Protein AF-A0A0Q7P111-F1 (afdb_monomer_lite)

Radius of gyration: 12.91 Å; chains: 1; bounding box: 30×19×43 Å

Sequence (78 aa):
MAEPFRGNVFIHPMHFDAGGTLVDSDLVVVSGLTLSEAIEKQFGAGTLESGEKHCLVGTVSFVEQGKIFTRPIYRRPW

Secondary structure (DSSP, 8-state):
-PPPPBS-EEEEEEEE-TTS-EEEE--EEE-SSBHHHHHHHHH-SSEESS--GGGEEEEEEEEETTEEEEEEEEEPP-

Foldseek 3Di:
DDDFDFAKKWKWFFDADPVRDTDDIDIDIDHRDGPVVVCCVPV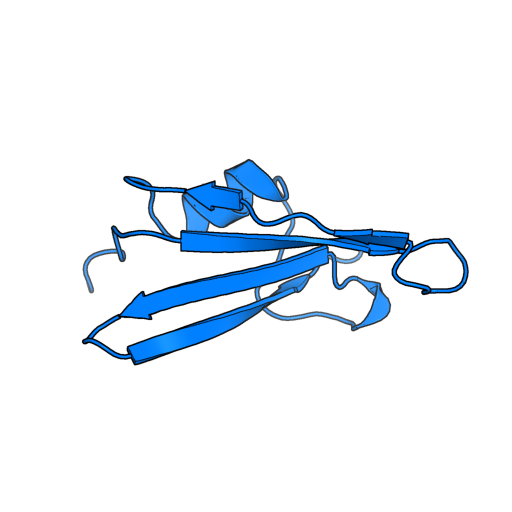NPQKDLDDDPSQFGTKMWDADPNDIDITTIGGHDD

Structure (mmCIF, N/CA/C/O backbone):
data_AF-A0A0Q7P111-F1
#
_entry.id   AF-A0A0Q7P111-F1
#
loop_
_atom_site.group_PDB
_atom_site.id
_atom_site.type_symbol
_atom_site.label_atom_id
_atom_site.label_alt_id
_atom_site.label_comp_id
_atom_site.label_asym_id
_atom_site.label_entity_id
_atom_site.label_seq_id
_atom_site.pdbx_PDB_ins_code
_atom_site.Cartn_x
_atom_site.Cartn_y
_atom_site.Cartn_z
_atom_site.occupancy
_atom_site.B_iso_or_equiv
_atom_site.auth_seq_id
_atom_site.auth_comp_id
_atom_site.auth_asym_id
_atom_site.auth_atom_id
_atom_site.pdbx_PDB_model_num
ATOM 1 N N . MET A 1 1 ? 4.179 1.133 26.403 1.00 48.06 1 MET A N 1
ATOM 2 C CA . MET A 1 1 ? 4.222 0.766 24.971 1.00 48.06 1 MET A CA 1
ATOM 3 C C . MET A 1 1 ? 2.827 1.009 24.422 1.00 48.06 1 MET A C 1
ATOM 5 O O . MET A 1 1 ? 1.891 0.573 25.077 1.00 48.06 1 MET A O 1
ATOM 9 N N . 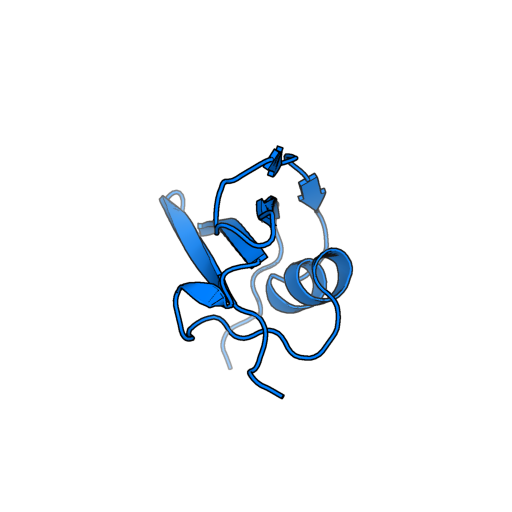ALA A 1 2 ? 2.672 1.787 23.347 1.00 57.06 2 ALA A N 1
ATOM 10 C CA . ALA A 1 2 ? 1.359 2.000 22.731 1.00 57.06 2 ALA A CA 1
ATOM 11 C C . ALA A 1 2 ? 0.885 0.691 22.080 1.00 57.06 2 ALA A C 1
ATOM 13 O O . ALA A 1 2 ? 1.708 -0.039 21.525 1.00 57.06 2 ALA A O 1
ATOM 14 N N . GLU A 1 3 ? -0.404 0.373 22.183 1.00 59.75 3 GLU A N 1
ATOM 15 C CA . GLU A 1 3 ? -0.963 -0.799 21.508 1.00 59.75 3 GLU A CA 1
ATOM 16 C C . GLU A 1 3 ? -0.903 -0.607 19.983 1.00 59.75 3 GLU A C 1
ATOM 18 O O . GLU A 1 3 ? -1.165 0.497 19.496 1.00 59.75 3 GLU A O 1
ATOM 23 N N . PRO A 1 4 ? -0.542 -1.644 19.209 1.00 72.94 4 PRO A N 1
ATOM 24 C CA . PRO A 1 4 ? -0.511 -1.537 17.759 1.00 72.94 4 PRO A CA 1
ATOM 25 C C . PRO A 1 4 ? -1.931 -1.369 17.206 1.00 72.94 4 PRO A C 1
ATOM 27 O O . PRO A 1 4 ? -2.846 -2.101 17.583 1.00 72.94 4 PRO A O 1
ATOM 30 N N . PHE A 1 5 ? -2.098 -0.422 16.278 1.00 75.25 5 PHE A N 1
ATOM 31 C CA . PHE A 1 5 ? -3.355 -0.195 15.566 1.00 75.25 5 PHE A CA 1
ATOM 32 C C . PHE A 1 5 ? -3.889 -1.503 14.965 1.00 75.25 5 PHE A C 1
ATOM 34 O O . PHE A 1 5 ? -3.168 -2.176 14.229 1.00 75.25 5 PHE A O 1
ATOM 41 N N . ARG A 1 6 ? -5.154 -1.838 15.246 1.00 77.00 6 ARG A N 1
ATOM 42 C CA . ARG A 1 6 ? -5.890 -2.950 14.625 1.00 77.00 6 ARG A CA 1
ATOM 43 C C . ARG A 1 6 ? -7.225 -2.430 14.107 1.00 77.00 6 ARG A C 1
ATOM 45 O O . ARG A 1 6 ? -8.133 -2.152 14.884 1.00 77.00 6 ARG A O 1
ATOM 52 N N . GLY A 1 7 ? -7.340 -2.293 12.793 1.00 81.81 7 GLY A N 1
ATOM 53 C CA . GLY A 1 7 ? -8.526 -1.752 12.138 1.00 81.81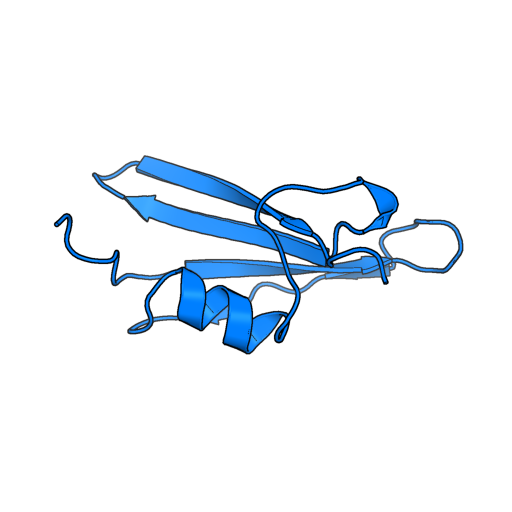 7 GLY A CA 1
ATOM 54 C C . GLY A 1 7 ? -8.515 -2.029 10.641 1.00 81.81 7 GLY A C 1
ATOM 55 O O . GLY A 1 7 ? -7.722 -2.836 10.160 1.00 81.81 7 GLY A O 1
ATOM 56 N N . ASN A 1 8 ? -9.411 -1.372 9.905 1.00 87.44 8 ASN A N 1
ATOM 57 C CA . ASN A 1 8 ? -9.405 -1.455 8.449 1.00 87.44 8 ASN A CA 1
ATOM 58 C C . ASN A 1 8 ? -8.253 -0.613 7.896 1.00 87.44 8 ASN A C 1
ATOM 60 O O . ASN A 1 8 ? -8.137 0.577 8.203 1.00 87.44 8 ASN A O 1
ATOM 64 N N . VAL A 1 9 ? -7.432 -1.246 7.069 1.00 92.31 9 VAL A N 1
ATOM 65 C CA . VAL A 1 9 ? -6.335 -0.634 6.330 1.00 92.31 9 VAL A CA 1
ATOM 66 C C . VAL A 1 9 ? -6.696 -0.695 4.852 1.00 92.31 9 VAL A C 1
ATOM 68 O O . VAL A 1 9 ? -6.924 -1.769 4.298 1.00 92.31 9 VAL A O 1
ATOM 71 N N . PHE A 1 10 ? -6.772 0.466 4.223 1.00 93.81 10 PHE A N 1
ATOM 72 C CA . PHE A 1 10 ? -6.990 0.629 2.795 1.00 93.81 10 PHE A CA 1
ATOM 73 C C . PHE A 1 10 ? -5.623 0.771 2.141 1.00 93.81 10 PHE A C 1
ATOM 75 O O . PHE A 1 10 ? -4.849 1.648 2.511 1.00 93.81 10 PHE A O 1
ATOM 82 N N . ILE A 1 11 ? -5.303 -0.093 1.196 1.00 94.44 11 ILE A N 1
ATOM 83 C CA . ILE A 1 11 ? -4.026 -0.095 0.499 1.00 94.44 11 ILE A CA 1
ATOM 84 C C . ILE A 1 11 ? -4.307 0.151 -0.972 1.00 94.44 11 ILE A C 1
ATOM 86 O O . ILE A 1 11 ? -5.150 -0.518 -1.564 1.00 94.44 11 ILE A O 1
ATOM 90 N N . HIS A 1 12 ? -3.586 1.102 -1.550 1.00 94.88 12 HIS A N 1
ATOM 91 C CA . HIS A 1 12 ? -3.619 1.417 -2.969 1.00 94.88 12 HIS A CA 1
ATOM 9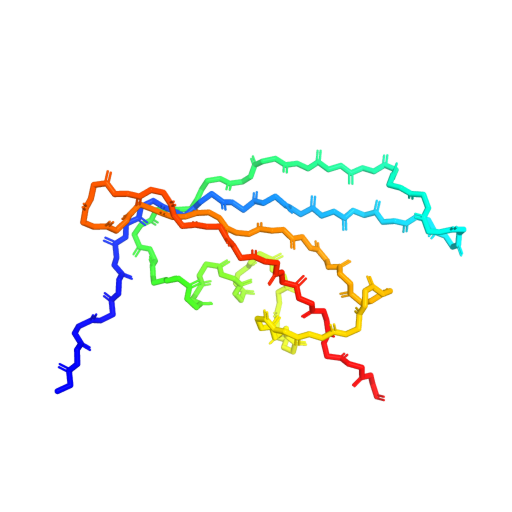2 C C . HIS A 1 12 ? -2.266 1.059 -3.587 1.00 94.88 12 HIS A C 1
ATOM 94 O O . HIS A 1 12 ? -1.364 1.906 -3.594 1.00 94.88 12 HIS A O 1
ATOM 100 N N . PRO A 1 13 ? -2.072 -0.187 -4.055 1.00 93.62 13 PRO A N 1
ATOM 101 C CA . PRO A 1 13 ? -0.890 -0.550 -4.817 1.00 93.62 13 PRO A CA 1
ATOM 102 C C . PRO A 1 13 ? -0.844 0.214 -6.135 1.00 93.62 13 PRO A C 1
ATOM 104 O O . PRO A 1 13 ? -1.877 0.478 -6.751 1.00 93.62 13 PRO A O 1
ATOM 107 N N . MET A 1 14 ? 0.361 0.575 -6.555 1.00 92.25 14 MET A N 1
ATOM 108 C CA . MET A 1 14 ? 0.605 1.314 -7.784 1.00 92.25 14 MET A CA 1
ATOM 109 C C . MET A 1 14 ? 1.671 0.592 -8.595 1.00 92.25 14 MET A C 1
ATOM 111 O O . MET A 1 14 ? 2.767 0.326 -8.098 1.00 92.25 14 MET A O 1
ATOM 115 N N . HIS A 1 15 ? 1.361 0.312 -9.854 1.00 87.75 15 HIS A N 1
ATOM 116 C CA . HIS A 1 15 ? 2.314 -0.209 -10.819 1.00 87.75 15 HIS A CA 1
ATOM 117 C C . HIS A 1 15 ? 2.652 0.871 -11.838 1.00 87.75 15 HIS A C 1
ATOM 119 O O . HIS A 1 15 ? 1.775 1.431 -12.501 1.00 87.75 15 HIS A O 1
ATOM 125 N N . PHE A 1 16 ? 3.946 1.142 -11.964 1.00 86.25 16 PHE A N 1
ATOM 126 C CA . PHE A 1 16 ? 4.482 2.090 -12.925 1.00 86.25 16 PHE A CA 1
ATOM 127 C C . PHE A 1 16 ? 5.217 1.343 -14.035 1.00 86.25 16 PHE A C 1
ATOM 129 O O . PHE A 1 16 ? 5.878 0.334 -13.779 1.00 86.25 16 PHE A O 1
ATOM 136 N N . ASP A 1 17 ? 5.113 1.838 -15.263 1.00 86.69 17 ASP A N 1
ATOM 137 C CA . ASP A 1 17 ? 5.974 1.382 -16.350 1.00 86.69 17 ASP A CA 1
ATOM 138 C C . ASP A 1 17 ? 7.403 1.945 -16.218 1.00 86.69 17 ASP A C 1
ATOM 140 O O . ASP A 1 17 ? 7.715 2.743 -15.331 1.00 86.69 17 ASP A O 1
ATOM 144 N N . ALA A 1 18 ? 8.297 1.547 -17.127 1.00 84.81 18 ALA A N 1
ATOM 145 C CA . ALA A 1 18 ? 9.680 2.028 -17.145 1.00 84.81 18 ALA A CA 1
ATOM 146 C C . ALA A 1 18 ? 9.805 3.551 -17.375 1.00 84.81 18 ALA A C 1
ATOM 148 O O . ALA A 1 18 ? 10.847 4.129 -17.072 1.00 84.81 18 ALA A O 1
ATOM 149 N N . GLY A 1 19 ? 8.764 4.199 -17.909 1.00 84.81 19 GLY A N 1
ATOM 150 C CA . GLY A 1 19 ? 8.688 5.648 -18.090 1.00 84.81 19 GLY A CA 1
ATOM 151 C C . GLY A 1 19 ? 8.181 6.396 -16.853 1.00 84.81 19 GLY A C 1
ATOM 152 O O . GLY A 1 19 ? 8.122 7.624 -16.877 1.00 84.81 19 GLY A O 1
ATOM 153 N N . GLY A 1 20 ? 7.820 5.684 -15.780 1.00 82.00 20 GLY A N 1
ATOM 154 C CA . GLY A 1 20 ? 7.239 6.268 -14.572 1.00 82.00 20 GLY A CA 1
ATOM 155 C C . GLY A 1 20 ? 5.756 6.620 -14.715 1.00 82.00 20 GLY A C 1
ATOM 156 O O . GLY A 1 20 ? 5.224 7.353 -13.880 1.00 82.00 20 GLY A O 1
ATOM 157 N N . THR A 1 21 ? 5.078 6.119 -15.750 1.00 88.25 21 THR A N 1
ATOM 158 C CA . THR A 1 21 ? 3.633 6.297 -15.917 1.00 88.25 21 THR A CA 1
ATOM 159 C C . THR A 1 21 ? 2.905 5.274 -15.064 1.00 88.25 21 THR A C 1
ATOM 161 O O . THR A 1 21 ? 3.231 4.090 -15.112 1.00 88.25 21 THR A O 1
ATOM 164 N N . LEU A 1 22 ? 1.906 5.711 -14.294 1.00 87.31 22 LEU A N 1
ATOM 165 C CA . LEU A 1 22 ? 1.010 4.792 -13.594 1.00 87.31 22 LEU A CA 1
ATOM 166 C C . LEU A 1 22 ? 0.184 4.027 -14.634 1.00 87.31 22 LEU A C 1
ATOM 168 O O . LEU A 1 22 ? -0.599 4.639 -15.359 1.00 87.31 22 LEU A O 1
ATOM 172 N N . VAL A 1 23 ? 0.361 2.711 -14.702 1.00 91.19 23 VAL A N 1
ATOM 173 C CA . VAL A 1 23 ? -0.325 1.853 -15.682 1.00 91.19 23 VAL A CA 1
ATOM 174 C C . VAL A 1 23 ? -1.406 0.985 -15.058 1.00 91.19 23 VAL A C 1
ATOM 176 O O . VAL A 1 23 ? -2.311 0.552 -15.765 1.00 91.19 23 VAL A O 1
ATOM 179 N N . ASP A 1 24 ? -1.330 0.751 -13.751 1.00 88.06 24 ASP A N 1
ATOM 180 C CA . ASP A 1 24 ? -2.283 -0.080 -13.030 1.00 88.06 24 ASP A CA 1
ATOM 181 C C . ASP A 1 24 ? -2.326 0.306 -11.542 1.00 88.06 24 ASP A C 1
ATOM 183 O O . ASP A 1 24 ? -1.302 0.654 -10.938 1.00 88.06 24 ASP A O 1
ATOM 187 N N . SER A 1 25 ? -3.528 0.294 -10.968 1.00 87.81 25 SER A N 1
ATOM 188 C CA . SER A 1 25 ? -3.743 0.481 -9.538 1.00 87.81 25 SER A CA 1
ATOM 189 C C . SER A 1 25 ? -5.024 -0.200 -9.073 1.00 87.81 25 SER A C 1
ATOM 191 O O . SER A 1 25 ? -6.059 -0.158 -9.735 1.00 87.81 25 SER A O 1
ATOM 193 N N . ASP A 1 26 ? -4.945 -0.768 -7.875 1.00 90.94 26 ASP A N 1
ATOM 194 C CA . ASP A 1 26 ? -6.053 -1.439 -7.203 1.00 90.94 26 ASP A CA 1
ATOM 195 C C . ASP A 1 26 ? -6.387 -0.746 -5.876 1.00 90.94 26 ASP A C 1
ATOM 197 O O . ASP A 1 26 ? -5.624 0.074 -5.355 1.00 90.94 26 ASP A O 1
ATOM 201 N N . LEU A 1 27 ? -7.533 -1.103 -5.293 1.00 91.94 27 LEU A N 1
ATOM 202 C CA . LEU A 1 27 ? -7.844 -0.822 -3.893 1.00 91.94 27 LEU A CA 1
ATOM 203 C C . LEU A 1 27 ? -8.048 -2.134 -3.142 1.00 91.94 27 LEU A C 1
ATOM 205 O O . LEU A 1 27 ? -9.010 -2.862 -3.376 1.00 91.94 27 LEU A O 1
ATOM 209 N N . VAL A 1 28 ? -7.159 -2.397 -2.190 1.00 93.31 28 VAL A N 1
ATOM 210 C CA . VAL A 1 28 ? -7.208 -3.563 -1.311 1.00 93.31 28 VAL A CA 1
ATOM 211 C C . VAL A 1 28 ? -7.602 -3.110 0.085 1.00 93.31 28 VAL A C 1
ATOM 213 O O . VAL A 1 28 ? -6.987 -2.214 0.655 1.00 93.31 28 VAL A O 1
ATOM 216 N N . VAL A 1 29 ? -8.618 -3.743 0.665 1.00 92.19 29 VAL A N 1
ATOM 217 C CA . VAL A 1 29 ? -9.007 -3.497 2.058 1.00 92.19 29 VAL A CA 1
ATOM 218 C C . VAL A 1 29 ? -8.609 -4.700 2.895 1.00 92.19 29 VAL A C 1
ATOM 220 O O . VAL A 1 29 ? -9.032 -5.824 2.630 1.00 92.19 29 VAL A O 1
ATOM 223 N N . VAL A 1 30 ? -7.794 -4.458 3.915 1.00 91.50 30 VAL A N 1
ATOM 224 C CA . VAL A 1 30 ? -7.318 -5.476 4.850 1.00 91.50 30 VAL A CA 1
ATOM 225 C C . VAL A 1 30 ? -7.875 -5.166 6.232 1.00 91.50 30 VAL A C 1
ATOM 227 O O . VAL A 1 30 ? -7.786 -4.036 6.706 1.00 91.50 30 VAL A O 1
ATOM 230 N N . SER A 1 31 ? -8.455 -6.167 6.889 1.00 89.25 31 SER A N 1
ATOM 231 C CA . SER A 1 31 ? -9.011 -6.051 8.237 1.00 89.25 31 SER A CA 1
ATOM 232 C C . SER A 1 31 ? -8.389 -7.084 9.175 1.00 89.25 31 SER A C 1
ATOM 234 O O . SER A 1 31 ? -7.910 -8.134 8.745 1.00 89.25 31 SER A O 1
ATOM 236 N N . GLY A 1 32 ? -8.364 -6.769 10.472 1.00 85.19 32 GLY A N 1
ATOM 237 C CA . GLY A 1 32 ? -7.882 -7.684 11.515 1.00 85.19 32 GLY A CA 1
ATOM 238 C C . GLY A 1 32 ? -6.360 -7.839 11.612 1.00 85.19 32 GLY A C 1
ATOM 239 O O . GLY A 1 32 ? -5.896 -8.566 12.487 1.00 85.19 32 GLY A O 1
ATOM 240 N N . LEU A 1 33 ? -5.594 -7.143 10.769 1.00 87.75 33 LEU A N 1
ATOM 241 C CA . LEU A 1 33 ? -4.135 -7.056 10.841 1.00 87.75 33 LEU A CA 1
ATOM 242 C C . LEU A 1 33 ? -3.698 -5.707 11.413 1.00 87.75 33 LEU A C 1
ATOM 244 O O . LEU A 1 33 ? -4.433 -4.716 11.359 1.00 87.75 33 LEU A O 1
ATOM 248 N N . THR A 1 34 ? -2.484 -5.667 11.949 1.00 90.06 34 THR A N 1
ATOM 249 C CA . THR A 1 34 ? -1.801 -4.405 12.226 1.00 90.06 34 THR A CA 1
ATOM 250 C C . THR A 1 34 ? -1.429 -3.695 10.927 1.00 90.06 34 THR A C 1
ATOM 252 O O . THR A 1 34 ? -1.338 -4.314 9.865 1.00 90.06 34 THR A O 1
ATOM 255 N N . LEU A 1 35 ? -1.184 -2.384 11.004 1.00 88.94 35 LEU A N 1
ATOM 256 C CA . LEU A 1 35 ? -0.757 -1.594 9.845 1.00 88.94 35 LEU A CA 1
ATOM 257 C C . LEU A 1 35 ? 0.485 -2.198 9.167 1.00 88.94 35 LEU A C 1
ATOM 259 O O . LEU A 1 35 ? 0.499 -2.363 7.949 1.00 88.94 35 LEU A O 1
ATOM 263 N N . SER A 1 36 ? 1.493 -2.579 9.956 1.00 88.56 36 SER A N 1
ATOM 264 C CA . SER A 1 36 ? 2.731 -3.179 9.449 1.00 88.56 36 SER A CA 1
ATOM 265 C C . SER A 1 36 ? 2.490 -4.530 8.777 1.00 88.56 36 SER A C 1
ATOM 267 O O . SER A 1 36 ? 2.994 -4.756 7.682 1.00 88.56 36 SER A O 1
ATOM 269 N N . GLU A 1 37 ? 1.676 -5.401 9.382 1.00 91.06 37 GLU A N 1
ATOM 270 C CA . GLU A 1 37 ? 1.313 -6.697 8.789 1.00 91.06 37 GLU A CA 1
ATOM 271 C C . GLU A 1 37 ? 0.529 -6.521 7.481 1.00 91.06 37 GLU A C 1
ATOM 273 O O . GLU A 1 37 ? 0.734 -7.272 6.531 1.00 91.06 37 GLU A O 1
ATOM 278 N N . ALA A 1 38 ? -0.358 -5.524 7.403 1.00 91.94 38 ALA A N 1
ATOM 279 C CA . ALA A 1 38 ? -1.112 -5.227 6.189 1.00 91.94 38 ALA A CA 1
ATOM 280 C C . ALA A 1 38 ? -0.196 -4.721 5.058 1.00 91.94 38 ALA A C 1
ATOM 282 O O . ALA A 1 38 ? -0.324 -5.176 3.920 1.00 91.94 38 ALA A O 1
ATOM 283 N N . ILE A 1 39 ? 0.757 -3.835 5.379 1.00 91.12 39 ILE A N 1
ATOM 284 C CA . ILE A 1 39 ? 1.787 -3.351 4.446 1.00 91.12 39 ILE A CA 1
ATOM 285 C C . ILE A 1 39 ? 2.637 -4.517 3.938 1.00 91.12 39 ILE A C 1
ATOM 287 O O . ILE A 1 39 ? 2.776 -4.689 2.729 1.00 91.12 39 ILE A O 1
ATOM 291 N N . GLU A 1 40 ? 3.174 -5.336 4.844 1.00 90.56 40 GLU A N 1
ATOM 292 C CA . GLU A 1 40 ? 4.046 -6.460 4.493 1.00 90.56 40 GLU A CA 1
ATOM 293 C C . GLU A 1 40 ? 3.304 -7.522 3.677 1.00 90.56 40 GLU A C 1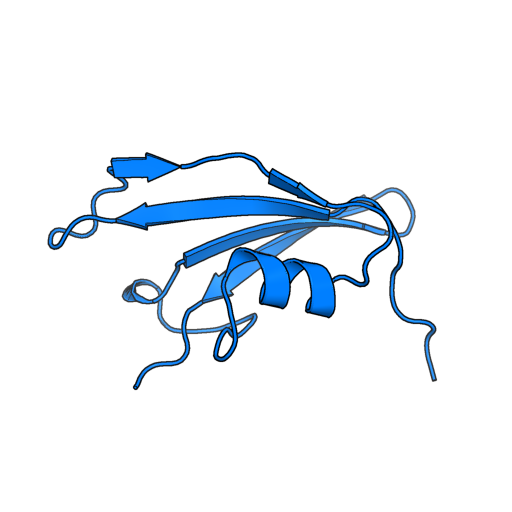
ATOM 295 O O . GLU A 1 40 ? 3.840 -8.033 2.696 1.00 90.56 40 GLU A O 1
ATOM 300 N N . LYS A 1 41 ? 2.040 -7.807 4.010 1.00 91.12 41 LYS A N 1
ATOM 301 C CA . LYS A 1 41 ? 1.204 -8.733 3.240 1.00 91.12 41 LYS A CA 1
ATOM 302 C C . LYS A 1 41 ? 0.983 -8.260 1.802 1.00 91.12 41 LYS A C 1
ATOM 304 O O . LYS A 1 41 ? 0.958 -9.097 0.903 1.00 91.12 41 LYS A O 1
ATOM 309 N N . GLN A 1 42 ? 0.790 -6.957 1.586 1.00 92.69 42 GLN A N 1
ATOM 310 C CA . GLN A 1 42 ? 0.446 -6.425 0.266 1.00 92.69 42 GLN A CA 1
ATOM 311 C C . GLN A 1 42 ? 1.670 -6.103 -0.598 1.00 92.69 42 GLN A C 1
ATOM 313 O O . GLN A 1 42 ? 1.654 -6.370 -1.797 1.00 92.69 42 GLN A O 1
ATOM 318 N N . PHE A 1 43 ? 2.721 -5.525 -0.016 1.00 90.75 43 PHE A N 1
ATOM 319 C CA . PHE A 1 43 ? 3.900 -5.069 -0.761 1.00 90.75 43 PHE A CA 1
ATOM 320 C C . PHE A 1 43 ? 5.129 -5.976 -0.605 1.00 90.75 43 PHE A C 1
ATOM 322 O O . PHE A 1 43 ? 6.079 -5.863 -1.386 1.00 90.75 43 PHE A O 1
ATOM 329 N N . GLY A 1 44 ? 5.104 -6.894 0.363 1.00 88.38 44 GLY A N 1
ATOM 330 C CA . GLY A 1 44 ? 6.217 -7.772 0.708 1.00 88.38 44 GLY A CA 1
ATOM 331 C C . GLY A 1 44 ? 7.233 -7.132 1.655 1.00 88.38 44 GLY A C 1
ATOM 332 O O . GLY A 1 44 ? 7.146 -5.961 2.027 1.00 88.38 44 GLY A O 1
ATOM 333 N N . ALA A 1 45 ? 8.236 -7.923 2.040 1.00 84.56 45 ALA A N 1
ATOM 334 C CA . ALA A 1 45 ? 9.350 -7.444 2.846 1.00 84.56 45 ALA A CA 1
ATOM 335 C C . ALA A 1 45 ? 10.201 -6.413 2.082 1.00 84.56 45 ALA A C 1
ATOM 337 O O . ALA A 1 45 ? 10.358 -6.478 0.861 1.00 84.56 45 ALA A O 1
ATOM 338 N N . GLY A 1 46 ? 10.808 -5.483 2.824 1.00 83.38 46 GLY A N 1
ATOM 339 C CA . GLY A 1 46 ? 11.696 -4.471 2.250 1.00 83.38 46 GLY A CA 1
ATOM 340 C C . GLY A 1 46 ? 10.983 -3.215 1.754 1.00 83.38 46 GLY A C 1
ATOM 341 O O . GLY A 1 46 ? 11.516 -2.529 0.888 1.00 83.38 46 GLY A O 1
ATOM 342 N N . THR A 1 47 ? 9.813 -2.880 2.294 1.00 88.94 47 THR A N 1
ATOM 343 C CA . THR A 1 47 ? 9.201 -1.557 2.119 1.00 88.94 47 THR A CA 1
ATOM 344 C C . THR A 1 47 ? 9.477 -0.627 3.294 1.00 88.94 47 THR A C 1
ATOM 346 O O . THR A 1 47 ? 9.800 -1.066 4.397 1.00 88.94 47 THR A O 1
ATOM 349 N N . LEU A 1 48 ? 9.352 0.674 3.052 1.00 86.31 48 LEU A N 1
ATOM 350 C CA . LEU A 1 48 ? 9.562 1.744 4.021 1.00 86.31 48 LEU A CA 1
ATOM 351 C C . LEU A 1 48 ? 8.431 2.779 3.902 1.00 86.31 48 LEU A C 1
ATOM 353 O O . LEU A 1 48 ? 7.901 3.008 2.816 1.00 86.31 48 LEU A O 1
ATOM 357 N N . GLU A 1 49 ? 8.085 3.439 5.009 1.00 83.88 49 GLU A N 1
ATOM 358 C CA . GLU A 1 49 ? 7.098 4.539 5.023 1.00 83.88 49 GLU A CA 1
ATOM 359 C C . GLU A 1 49 ? 7.640 5.845 4.403 1.00 83.88 49 GLU A C 1
ATOM 361 O O . GLU A 1 49 ? 6.906 6.810 4.193 1.00 83.88 49 GLU A O 1
ATOM 366 N N . SER A 1 50 ? 8.940 5.896 4.109 1.00 83.12 50 SER A N 1
ATOM 367 C CA . SER A 1 50 ? 9.607 7.005 3.430 1.00 83.12 50 SER A CA 1
ATOM 368 C C . SER A 1 50 ? 10.701 6.482 2.496 1.00 83.12 50 SER A C 1
ATOM 370 O O . SER A 1 50 ? 11.298 5.435 2.746 1.00 83.12 50 SER A O 1
ATOM 372 N N . GLY A 1 51 ? 10.946 7.191 1.395 1.00 81.56 51 GLY A N 1
ATOM 373 C CA . GLY A 1 51 ? 11.889 6.768 0.363 1.00 81.56 51 GLY A CA 1
ATOM 374 C C . GLY A 1 51 ? 11.873 7.684 -0.858 1.00 81.56 51 GLY A C 1
ATOM 375 O O . GLY A 1 51 ? 11.188 8.710 -0.880 1.00 81.56 51 GLY A O 1
ATOM 376 N N . GLU A 1 52 ? 12.655 7.325 -1.872 1.00 79.44 52 GLU A N 1
ATOM 377 C CA . GLU A 1 52 ? 12.739 8.077 -3.124 1.00 79.44 52 GLU A CA 1
ATOM 378 C C . GLU A 1 52 ? 11.471 7.879 -3.965 1.00 79.44 52 GLU A C 1
ATOM 380 O O . GLU A 1 52 ? 10.920 6.781 -4.031 1.00 79.44 52 GLU A O 1
ATOM 385 N N . LYS A 1 53 ? 10.997 8.937 -4.640 1.00 76.12 53 LYS A N 1
ATOM 386 C CA . LYS A 1 53 ? 9.719 8.902 -5.383 1.00 76.12 53 LYS A CA 1
ATOM 387 C C . LYS A 1 53 ? 9.654 7.806 -6.448 1.00 76.12 53 LYS A C 1
ATOM 389 O O . LYS A 1 53 ? 8.582 7.262 -6.671 1.00 76.12 53 LYS A O 1
ATOM 394 N N . HIS A 1 54 ? 10.777 7.472 -7.081 1.00 73.12 54 HIS A N 1
ATOM 395 C CA . HIS A 1 54 ? 10.834 6.415 -8.096 1.00 73.12 54 HIS A CA 1
ATOM 396 C C . HIS A 1 54 ? 10.714 5.002 -7.503 1.00 73.12 54 HIS A C 1
ATOM 398 O O . HIS A 1 54 ? 10.488 4.047 -8.236 1.00 73.12 54 HIS A O 1
ATOM 404 N N . CYS A 1 55 ? 10.828 4.868 -6.181 1.00 85.31 55 CYS A N 1
ATOM 405 C CA . CYS A 1 55 ? 10.551 3.638 -5.455 1.00 85.31 55 CYS A CA 1
ATOM 406 C C . CYS A 1 55 ? 9.133 3.614 -4.865 1.00 85.31 55 CYS A C 1
ATOM 408 O O . CYS A 1 55 ? 8.840 2.714 -4.083 1.00 85.31 55 CYS A O 1
ATOM 410 N N . LEU A 1 56 ? 8.259 4.586 -5.159 1.00 89.62 56 LEU A N 1
ATOM 411 C CA . LEU A 1 56 ? 6.878 4.571 -4.671 1.00 89.62 56 LEU A CA 1
ATOM 412 C C . LEU A 1 56 ? 6.160 3.328 -5.212 1.00 89.62 56 LEU A C 1
ATOM 414 O O . LEU A 1 56 ? 6.080 3.136 -6.420 1.00 89.62 56 LEU A O 1
ATOM 418 N N . VAL A 1 57 ? 5.623 2.503 -4.314 1.00 92.06 57 VAL A N 1
ATOM 419 C CA . VAL A 1 57 ? 4.886 1.277 -4.677 1.00 92.06 57 VAL A CA 1
ATOM 420 C C . VAL A 1 57 ? 3.402 1.359 -4.342 1.00 92.06 57 VAL A C 1
ATOM 422 O O . VAL A 1 57 ? 2.624 0.513 -4.773 1.00 92.06 57 VAL A O 1
ATOM 425 N N . GLY A 1 58 ? 2.988 2.370 -3.582 1.00 94.00 58 GLY A N 1
ATOM 426 C CA . GLY A 1 58 ? 1.582 2.606 -3.296 1.00 94.00 58 GLY A CA 1
ATOM 427 C C . GLY A 1 58 ? 1.353 3.576 -2.150 1.00 94.00 58 GLY A C 1
ATOM 428 O O . GLY A 1 58 ? 2.277 4.213 -1.641 1.00 94.00 58 GLY A O 1
ATOM 429 N N . THR A 1 59 ? 0.101 3.675 -1.721 1.00 94.81 59 THR A N 1
ATOM 430 C CA . THR A 1 59 ? -0.290 4.406 -0.513 1.00 94.81 59 THR A CA 1
ATOM 431 C C . THR A 1 59 ? -1.106 3.519 0.411 1.00 94.81 59 THR A C 1
ATOM 433 O O . THR A 1 59 ? -1.713 2.534 -0.005 1.00 94.81 59 THR A O 1
ATOM 436 N N . VAL A 1 60 ? -1.105 3.864 1.692 1.00 94.94 60 VAL A N 1
ATOM 437 C CA . VAL A 1 60 ? -1.890 3.190 2.718 1.00 94.94 60 VAL A CA 1
ATOM 438 C C . VAL A 1 60 ? -2.660 4.223 3.509 1.00 94.94 60 VAL A C 1
ATOM 440 O O . VAL A 1 60 ? -2.082 5.197 3.992 1.00 94.94 60 VAL A O 1
ATOM 443 N N . SER A 1 61 ? -3.956 3.991 3.660 1.00 94.38 61 SER A N 1
ATOM 444 C CA . SER A 1 61 ? -4.862 4.808 4.445 1.00 94.38 61 SER A CA 1
ATOM 445 C C . SER A 1 61 ? -5.485 3.990 5.568 1.00 94.38 61 SER A C 1
ATOM 447 O O . SER A 1 61 ? -5.888 2.847 5.376 1.00 94.38 61 SER A O 1
ATOM 449 N N . PHE A 1 62 ? -5.591 4.568 6.756 1.00 92.06 62 PHE A N 1
ATOM 450 C CA . PHE A 1 62 ? -6.225 3.929 7.908 1.00 92.06 62 PHE A CA 1
ATOM 451 C C . PHE A 1 62 ? -6.929 4.972 8.774 1.00 92.06 62 PHE A C 1
ATOM 453 O O . PHE A 1 62 ? -6.601 6.159 8.730 1.00 92.06 62 PHE A O 1
ATOM 460 N N . VAL A 1 63 ? -7.931 4.534 9.539 1.00 87.62 63 VAL A N 1
ATOM 461 C CA . VAL A 1 63 ? -8.706 5.414 10.422 1.00 87.62 63 VAL A CA 1
ATOM 462 C C . VAL A 1 63 ? -8.216 5.260 11.849 1.00 87.62 63 VAL A C 1
ATOM 464 O O . VAL A 1 63 ? -8.407 4.208 12.444 1.00 87.62 63 VAL A O 1
ATOM 467 N N . GLU A 1 64 ? -7.662 6.315 12.428 1.00 86.44 64 GLU A N 1
ATOM 468 C CA . GLU A 1 64 ? -7.239 6.346 13.827 1.00 86.44 64 GLU A CA 1
ATOM 469 C C . GLU A 1 64 ? -7.880 7.559 14.512 1.00 86.44 64 GLU A C 1
ATOM 471 O O . GLU A 1 64 ? -7.914 8.657 13.959 1.00 86.44 64 GLU A O 1
ATOM 476 N N . GLN A 1 65 ? -8.476 7.364 15.694 1.00 87.75 65 GLN A N 1
ATOM 477 C CA . GLN A 1 65 ? -9.160 8.434 16.446 1.00 87.75 65 GLN A CA 1
ATOM 478 C C . GLN A 1 65 ? -10.206 9.219 15.617 1.00 87.75 65 GLN A C 1
ATOM 480 O O . GLN A 1 65 ? -10.349 10.434 15.754 1.00 87.75 65 GLN A O 1
ATOM 485 N N . GLY A 1 66 ? -10.922 8.532 14.719 1.00 85.69 66 GLY A N 1
ATOM 486 C CA . GLY A 1 66 ? -11.937 9.139 13.847 1.00 85.69 66 GLY A CA 1
ATOM 487 C C . GLY A 1 66 ? -11.379 9.992 12.700 1.00 85.69 66 GLY A C 1
ATOM 488 O O . GLY A 1 66 ? -12.151 10.650 12.007 1.00 85.69 66 GLY A O 1
ATOM 489 N N . LYS A 1 67 ? -10.060 9.987 12.479 1.00 90.12 67 LYS A N 1
ATOM 490 C CA . LYS A 1 67 ? -9.393 10.683 11.374 1.00 90.12 67 LYS A CA 1
ATOM 491 C C . LYS A 1 67 ? -8.789 9.680 10.403 1.00 90.12 67 LYS A C 1
ATOM 493 O 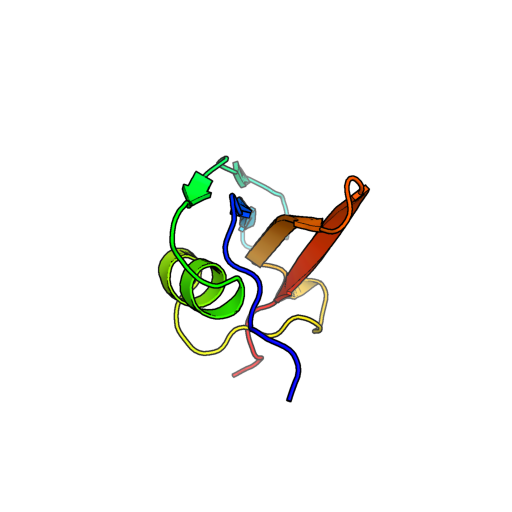O . LYS A 1 67 ? -8.283 8.643 10.819 1.00 90.12 67 LYS A O 1
ATOM 498 N N . ILE A 1 68 ? -8.823 10.008 9.115 1.00 90.31 68 ILE A N 1
ATOM 499 C CA . ILE A 1 68 ? -8.139 9.232 8.077 1.00 90.31 68 ILE A CA 1
ATOM 500 C C . ILE A 1 68 ? -6.700 9.732 7.984 1.00 90.31 68 ILE A C 1
ATOM 502 O O . ILE A 1 68 ? -6.462 10.917 7.750 1.00 90.31 68 ILE A O 1
ATOM 506 N N . PHE A 1 69 ? -5.750 8.821 8.143 1.00 92.12 69 PHE A N 1
ATOM 507 C CA . PHE A 1 69 ? -4.335 9.054 7.898 1.00 92.12 69 PHE A CA 1
ATOM 508 C C . PHE A 1 69 ? -3.941 8.334 6.620 1.00 92.12 69 PHE A C 1
ATOM 510 O O . PHE A 1 69 ? -4.314 7.180 6.445 1.00 92.12 69 PHE A O 1
ATOM 517 N N . THR A 1 70 ? -3.171 8.995 5.757 1.00 93.88 70 THR A N 1
ATOM 518 C CA . THR A 1 70 ? -2.658 8.414 4.510 1.00 93.88 70 THR A CA 1
ATOM 519 C C . THR A 1 70 ? -1.146 8.551 4.469 1.00 93.88 70 THR A C 1
ATOM 521 O O . THR A 1 70 ? -0.615 9.625 4.752 1.00 93.88 70 THR A O 1
ATOM 524 N N . ARG A 1 71 ? -0.450 7.470 4.112 1.00 92.31 71 ARG A N 1
ATOM 525 C CA . ARG A 1 71 ? 1.010 7.409 4.019 1.00 92.31 71 ARG A CA 1
ATOM 526 C C . ARG A 1 71 ? 1.435 6.801 2.681 1.00 92.31 71 ARG A C 1
ATOM 528 O O . ARG A 1 71 ? 0.843 5.806 2.267 1.00 92.31 71 ARG A O 1
ATOM 535 N N . PRO A 1 72 ? 2.435 7.367 1.992 1.00 93.69 72 PRO A N 1
ATOM 536 C CA . PRO A 1 72 ? 3.077 6.691 0.873 1.00 93.69 72 PRO A CA 1
ATOM 537 C C . PRO A 1 72 ? 3.939 5.527 1.374 1.00 93.69 72 PRO A C 1
ATOM 539 O O . PRO A 1 72 ? 4.546 5.615 2.439 1.00 93.69 72 PRO A O 1
ATOM 542 N N . ILE A 1 73 ? 4.002 4.452 0.593 1.00 94.31 73 ILE A N 1
ATOM 543 C CA . ILE A 1 73 ? 4.859 3.295 0.845 1.00 94.31 73 ILE A CA 1
ATOM 544 C C . ILE A 1 73 ? 5.847 3.171 -0.304 1.00 94.31 73 ILE A C 1
ATOM 546 O O . ILE A 1 73 ? 5.471 3.174 -1.478 1.00 94.31 73 ILE A O 1
ATOM 550 N N . TYR A 1 74 ? 7.119 3.044 0.049 1.00 92.19 74 TYR A N 1
ATOM 551 C CA . TYR A 1 74 ? 8.222 2.955 -0.892 1.00 92.19 74 TYR A CA 1
ATOM 552 C C . TYR A 1 74 ? 8.889 1.592 -0.792 1.00 92.19 74 TYR A C 1
ATOM 554 O O . TYR A 1 74 ? 8.970 1.000 0.285 1.00 92.19 74 TYR A O 1
ATOM 562 N N . ARG A 1 75 ? 9.421 1.104 -1.907 1.00 89.75 75 ARG A N 1
ATOM 563 C CA . ARG A 1 75 ? 10.375 -0.000 -1.918 1.00 89.75 75 ARG A CA 1
ATOM 564 C C . ARG A 1 75 ? 11.709 0.493 -1.365 1.00 89.75 75 ARG A C 1
ATOM 566 O O . ARG A 1 75 ? 12.130 1.609 -1.658 1.00 89.75 75 ARG A O 1
ATOM 573 N N . ARG A 1 76 ? 12.390 -0.331 -0.574 1.00 83.62 76 ARG A N 1
ATOM 574 C CA . ARG A 1 76 ? 13.775 -0.069 -0.184 1.00 83.62 76 ARG A CA 1
ATOM 575 C C . ARG A 1 76 ? 14.650 -0.117 -1.448 1.00 83.62 76 ARG A C 1
ATOM 577 O O . ARG A 1 76 ? 14.522 -1.088 -2.199 1.00 83.62 76 ARG A O 1
ATOM 584 N N . PRO A 1 77 ? 15.507 0.890 -1.691 1.00 71.12 77 PRO A N 1
ATOM 585 C CA . PRO A 1 77 ? 16.493 0.813 -2.760 1.00 71.12 77 PRO A CA 1
ATOM 586 C C . PRO A 1 77 ? 17.442 -0.362 -2.485 1.00 71.12 77 PRO A C 1
ATOM 588 O O . PRO A 1 77 ? 17.826 -0.590 -1.335 1.00 71.12 77 PRO A O 1
ATOM 591 N N . TRP A 1 78 ? 17.709 -1.149 -3.526 1.00 64.06 78 TRP A N 1
ATOM 592 C CA . TRP A 1 78 ? 18.576 -2.331 -3.499 1.00 64.06 78 TRP A CA 1
ATOM 593 C C . TRP A 1 78 ? 20.033 -1.990 -3.184 1.00 64.06 78 TRP A C 1
ATOM 595 O O . TRP A 1 78 ? 20.497 -0.899 -3.588 1.00 64.06 78 TRP A O 1
#

pLDDT: mean 86.48, std 8.76, range [48.06, 94.94]